Protein AF-A0A6P0WIL3-F1 (afdb_monomer)

Structure (mmCIF, N/CA/C/O backbone):
data_AF-A0A6P0WIL3-F1
#
_entry.id   AF-A0A6P0WIL3-F1
#
loop_
_atom_site.group_PDB
_atom_site.id
_atom_site.type_symbol
_atom_site.label_atom_id
_atom_site.label_alt_id
_atom_site.label_comp_id
_atom_site.label_asym_id
_atom_site.label_entity_id
_atom_site.label_seq_id
_atom_site.pdbx_PDB_ins_code
_atom_site.Cartn_x
_atom_site.Cartn_y
_atom_site.Cartn_z
_atom_site.occupancy
_atom_site.B_iso_or_equiv
_atom_site.auth_seq_id
_atom_site.auth_comp_id
_atom_site.auth_asym_id
_atom_site.auth_atom_id
_atom_site.pdbx_PDB_model_num
ATOM 1 N N . MET A 1 1 ? -18.091 24.463 -4.975 1.00 33.66 1 MET A N 1
ATOM 2 C CA . MET A 1 1 ? -17.588 23.407 -5.878 1.00 33.66 1 MET A CA 1
ATOM 3 C C . MET A 1 1 ? -17.953 22.054 -5.301 1.00 33.66 1 MET A C 1
ATOM 5 O O . MET A 1 1 ? -17.773 21.845 -4.109 1.00 33.66 1 MET A O 1
ATOM 9 N N . SER A 1 2 ? -18.572 21.225 -6.131 1.00 33.06 2 SER A N 1
ATOM 10 C CA . SER A 1 2 ? -19.393 20.068 -5.775 1.00 33.06 2 SER A CA 1
ATOM 11 C C . SER A 1 2 ? -18.601 18.898 -5.182 1.00 33.06 2 SER A C 1
ATOM 13 O O . SER A 1 2 ? -17.533 18.539 -5.663 1.00 33.06 2 SER A O 1
ATOM 15 N N . GLN A 1 3 ? -19.170 18.290 -4.142 1.00 38.00 3 GLN A N 1
ATOM 16 C CA . GLN A 1 3 ? -18.651 17.166 -3.350 1.00 38.00 3 GLN A CA 1
ATOM 17 C C . GLN A 1 3 ? -18.664 15.803 -4.082 1.00 38.00 3 GLN A C 1
ATOM 19 O O . GLN A 1 3 ? -18.885 14.773 -3.449 1.00 38.00 3 GLN A O 1
ATOM 24 N N . THR A 1 4 ? -18.458 15.744 -5.401 1.00 44.47 4 THR A N 1
ATOM 25 C CA . THR A 1 4 ? -18.748 14.501 -6.149 1.00 44.47 4 THR A CA 1
ATOM 26 C C . THR A 1 4 ? -17.803 14.117 -7.288 1.00 44.47 4 THR A C 1
ATOM 28 O O . THR A 1 4 ? -18.096 13.140 -7.966 1.00 44.47 4 THR A O 1
ATOM 31 N N . ASP A 1 5 ? -16.638 14.757 -7.440 1.00 42.62 5 ASP A N 1
ATOM 32 C CA . ASP A 1 5 ? -15.716 14.470 -8.562 1.00 42.62 5 ASP A CA 1
ATOM 33 C C . ASP A 1 5 ? -14.297 14.031 -8.169 1.00 42.62 5 ASP A C 1
ATOM 35 O O . ASP A 1 5 ? -13.318 14.283 -8.864 1.00 42.62 5 ASP A O 1
ATOM 39 N N . GLN A 1 6 ? -14.173 13.270 -7.085 1.00 45.28 6 GLN A N 1
ATOM 40 C CA . GLN A 1 6 ? -13.029 12.378 -6.906 1.00 45.28 6 GLN A CA 1
ATOM 41 C C . GLN A 1 6 ? -13.520 11.148 -6.165 1.00 45.28 6 GLN A C 1
ATOM 43 O O . GLN A 1 6 ? -13.701 11.150 -4.948 1.00 45.28 6 GLN A O 1
ATOM 48 N N . LYS A 1 7 ? -13.775 10.075 -6.913 1.00 49.78 7 LYS A N 1
ATOM 49 C CA . LYS A 1 7 ? -13.952 8.742 -6.346 1.00 49.78 7 LYS A CA 1
ATOM 50 C C . LYS A 1 7 ? -12.614 8.349 -5.716 1.00 49.78 7 LYS A C 1
ATOM 52 O O . LYS A 1 7 ? -11.802 7.690 -6.356 1.00 49.78 7 LYS A O 1
ATOM 57 N N . MET A 1 8 ? -12.360 8.820 -4.494 1.00 54.03 8 MET A N 1
ATOM 58 C CA . MET A 1 8 ? -11.256 8.359 -3.664 1.00 54.03 8 MET A CA 1
ATOM 59 C C . MET A 1 8 ? -11.429 6.848 -3.529 1.00 54.03 8 MET A C 1
ATOM 61 O O . MET A 1 8 ? -12.376 6.367 -2.908 1.00 54.03 8 MET A O 1
ATOM 65 N N . ILE A 1 9 ? -10.570 6.096 -4.217 1.00 72.56 9 ILE A N 1
ATOM 66 C CA . ILE A 1 9 ? -10.628 4.630 -4.272 1.00 72.56 9 ILE A CA 1
ATOM 67 C C . ILE A 1 9 ? -10.454 4.039 -2.867 1.00 72.56 9 ILE A C 1
ATOM 69 O O . ILE A 1 9 ? -11.018 2.984 -2.567 1.00 72.56 9 ILE A O 1
ATOM 73 N N . LEU A 1 10 ? -9.714 4.738 -1.999 1.00 75.19 10 LEU A N 1
ATOM 74 C CA . LEU A 1 10 ? -9.588 4.417 -0.586 1.00 75.19 10 LEU A CA 1
ATOM 75 C C . LEU A 1 10 ? -10.392 5.394 0.289 1.00 75.19 10 LEU A C 1
ATOM 77 O O . LEU A 1 10 ? -10.271 6.606 0.124 1.00 75.19 10 LEU A O 1
ATOM 81 N N . PRO A 1 11 ? -11.171 4.890 1.263 1.00 83.88 11 PRO A N 1
ATOM 82 C CA . PRO A 1 11 ? -11.823 5.742 2.250 1.00 83.88 11 PRO A CA 1
ATOM 83 C C . PRO A 1 11 ? -10.808 6.546 3.073 1.00 83.88 11 PRO A C 1
ATOM 85 O O . PRO A 1 11 ? -9.724 6.048 3.386 1.00 83.88 11 PRO A O 1
ATOM 88 N N . GLU A 1 12 ? -11.205 7.743 3.509 1.00 83.44 12 GLU A N 1
ATOM 89 C CA . GLU A 1 12 ? -10.357 8.698 4.242 1.00 83.44 12 GLU A CA 1
ATOM 90 C C . GLU A 1 12 ? -9.646 8.073 5.450 1.00 83.44 12 GLU A C 1
ATOM 92 O O . GLU A 1 12 ? -8.450 8.274 5.638 1.00 83.44 12 GLU A O 1
ATOM 97 N N . LEU A 1 13 ? -10.343 7.211 6.200 1.00 84.00 13 LEU A N 1
ATOM 98 C CA . LEU A 1 13 ? -9.773 6.478 7.333 1.00 84.00 13 LEU A CA 1
ATOM 99 C C . LEU A 1 13 ? -8.497 5.713 6.946 1.00 84.00 13 LEU A C 1
ATOM 101 O O . LEU A 1 13 ? -7.520 5.734 7.690 1.00 84.00 13 LEU A O 1
ATOM 105 N N . TYR A 1 14 ? -8.484 5.049 5.787 1.00 83.81 14 TYR A N 1
ATOM 106 C CA . TYR A 1 14 ? -7.301 4.327 5.321 1.00 83.81 14 TYR A CA 1
ATOM 107 C C . TYR A 1 14 ? -6.184 5.300 4.948 1.00 83.81 14 TYR A C 1
ATOM 109 O O . TYR A 1 14 ? -5.042 5.075 5.342 1.00 83.81 14 TYR A O 1
ATOM 117 N N . LEU A 1 15 ? -6.504 6.397 4.257 1.00 83.69 15 LEU A N 1
ATOM 118 C CA . LEU A 1 15 ? -5.524 7.406 3.848 1.00 83.69 15 LEU A CA 1
ATOM 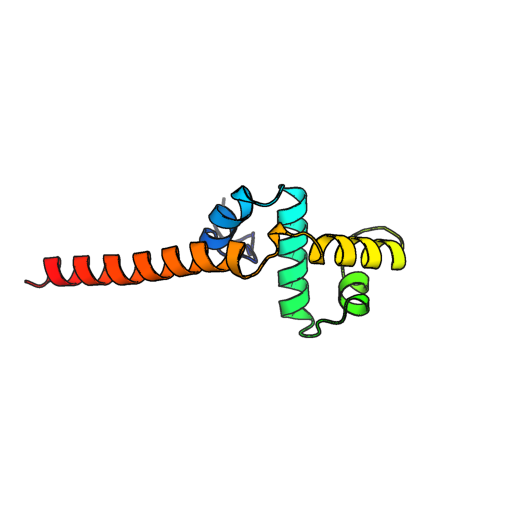119 C C . LEU A 1 15 ? -4.822 8.046 5.050 1.00 83.69 15 LEU A C 1
ATOM 121 O O . LEU A 1 15 ? -3.598 8.140 5.054 1.00 83.69 15 LEU A O 1
ATOM 125 N N . THR A 1 16 ? -5.560 8.393 6.110 1.00 85.25 16 THR A N 1
ATOM 126 C CA . THR A 1 16 ? -4.988 8.972 7.340 1.00 85.25 16 THR A CA 1
ATOM 127 C C . THR A 1 16 ? -4.014 8.025 8.048 1.00 85.25 16 THR A C 1
ATOM 129 O O . THR A 1 16 ? -3.066 8.463 8.702 1.00 85.25 16 THR A O 1
ATOM 132 N N . HIS A 1 17 ? -4.254 6.716 7.964 1.00 84.69 17 HIS A N 1
ATOM 133 C CA . HIS A 1 17 ? -3.363 5.718 8.548 1.00 84.69 17 HIS A CA 1
ATOM 134 C C . HIS A 1 17 ? -2.160 5.431 7.644 1.00 84.69 17 HIS A C 1
ATOM 136 O O . HIS A 1 17 ? -1.040 5.353 8.140 1.00 84.69 17 HIS A O 1
ATOM 142 N N . LEU A 1 18 ? -2.376 5.306 6.334 1.00 84.88 18 LEU A N 1
ATOM 143 C CA . LEU A 1 18 ? -1.341 4.970 5.357 1.00 84.88 18 LEU A CA 1
ATOM 144 C C . LEU A 1 18 ? -0.354 6.120 5.127 1.00 84.88 18 LEU A C 1
ATOM 146 O O . LEU A 1 18 ? 0.833 5.859 4.946 1.00 84.88 18 LEU A O 1
ATOM 150 N N . SER A 1 19 ? -0.789 7.380 5.216 1.00 85.94 19 SER A N 1
ATO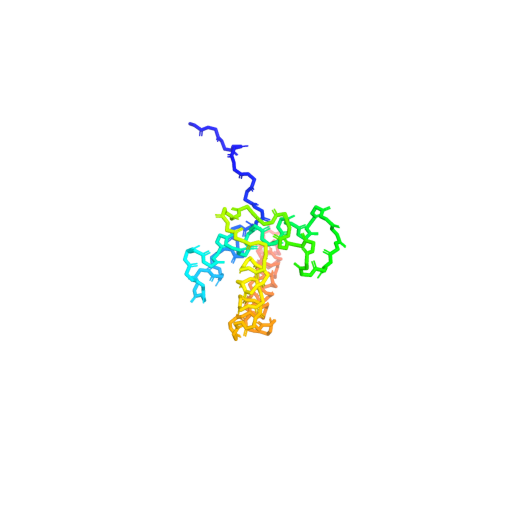M 151 C CA . SER A 1 19 ? 0.089 8.551 5.052 1.00 85.94 19 SER A CA 1
ATOM 152 C C . SER A 1 19 ? 1.213 8.653 6.082 1.00 85.94 19 SER A C 1
ATOM 154 O O . SER A 1 19 ? 2.188 9.362 5.864 1.00 85.94 19 SER A O 1
ATOM 156 N N . LYS A 1 20 ? 1.123 7.902 7.184 1.00 84.88 20 LYS A N 1
ATOM 157 C CA . LYS A 1 20 ? 2.190 7.794 8.189 1.00 84.88 20 LYS A CA 1
ATOM 158 C C . LYS A 1 20 ? 3.322 6.853 7.775 1.00 84.88 20 LYS A C 1
ATOM 160 O O . LYS A 1 20 ? 4.401 6.925 8.353 1.00 84.88 20 LYS A O 1
ATOM 165 N N . TYR A 1 21 ? 3.066 5.954 6.826 1.00 83.00 21 TYR A N 1
ATOM 166 C CA . TYR A 1 21 ? 3.988 4.884 6.432 1.00 83.00 21 TYR A CA 1
ATOM 167 C C . TYR A 1 21 ? 4.489 5.017 4.994 1.00 83.00 21 TYR A C 1
ATOM 169 O O . TYR A 1 21 ? 5.533 4.460 4.663 1.00 83.00 21 TYR A O 1
ATOM 177 N N . PHE A 1 22 ? 3.753 5.733 4.146 1.00 85.44 22 PHE A N 1
ATOM 178 C CA . PHE A 1 22 ? 4.039 5.870 2.725 1.00 85.44 22 PHE A CA 1
ATOM 179 C C . PHE A 1 22 ? 4.266 7.333 2.352 1.00 85.44 22 PHE A C 1
ATOM 181 O O . PHE A 1 22 ? 3.600 8.226 2.874 1.00 85.44 22 PHE A O 1
ATOM 188 N N . SER A 1 23 ? 5.169 7.575 1.401 1.00 87.31 23 SER A N 1
ATOM 189 C CA . SER A 1 23 ? 5.253 8.883 0.746 1.00 87.31 23 SER A CA 1
ATOM 190 C C . SER A 1 23 ? 4.051 9.117 -0.171 1.00 87.31 23 SER A C 1
ATOM 192 O O . SER A 1 23 ? 3.382 8.175 -0.592 1.00 87.31 23 SER A O 1
ATOM 194 N N . GLU A 1 24 ? 3.799 10.369 -0.547 1.00 85.62 24 GLU A N 1
ATOM 195 C CA . GLU A 1 24 ? 2.687 10.737 -1.433 1.00 85.62 24 GLU A CA 1
ATOM 196 C C . GLU A 1 24 ? 2.691 9.941 -2.753 1.00 85.62 24 GLU A C 1
ATOM 198 O O . GLU A 1 24 ? 1.688 9.342 -3.135 1.00 85.62 24 GLU A O 1
ATOM 203 N N . ALA A 1 25 ? 3.856 9.807 -3.395 1.00 86.38 25 ALA A N 1
ATOM 204 C CA . ALA A 1 25 ? 4.001 9.006 -4.613 1.00 86.38 25 ALA A CA 1
ATOM 205 C C . ALA A 1 25 ? 3.683 7.512 -4.393 1.00 86.38 25 ALA A C 1
ATOM 207 O O . ALA A 1 25 ? 3.140 6.838 -5.274 1.00 86.38 25 ALA A O 1
ATOM 208 N N . GLN A 1 26 ? 4.016 6.977 -3.217 1.00 86.94 26 GLN A N 1
ATOM 209 C CA . GLN A 1 26 ? 3.714 5.593 -2.862 1.00 86.94 26 GLN A CA 1
ATOM 210 C C . GLN A 1 26 ? 2.226 5.389 -2.560 1.00 86.94 26 GLN A C 1
ATOM 212 O O . GLN A 1 26 ? 1.683 4.350 -2.931 1.00 86.94 26 GLN A O 1
ATOM 217 N N . LEU A 1 27 ? 1.560 6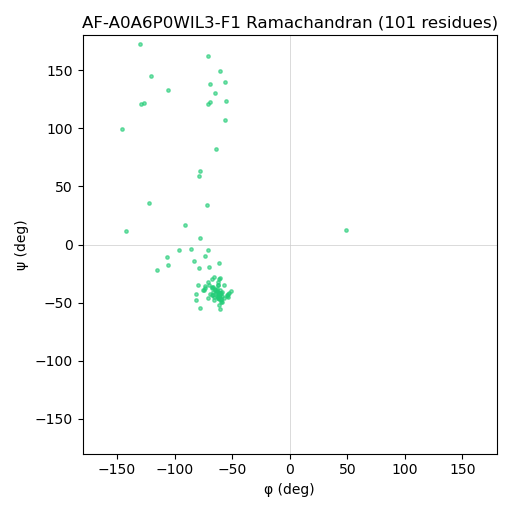.371 -1.946 1.00 87.44 27 LEU A N 1
ATOM 218 C CA . LEU A 1 27 ? 0.109 6.356 -1.747 1.00 87.44 27 LEU A CA 1
ATOM 219 C C . LEU A 1 27 ? -0.632 6.354 -3.082 1.00 87.44 27 LEU A C 1
ATOM 221 O O . LEU A 1 27 ? -1.492 5.505 -3.287 1.00 87.44 27 LEU A O 1
ATOM 225 N N . ILE A 1 28 ? -0.234 7.214 -4.022 1.00 87.31 28 ILE A N 1
ATOM 226 C CA . ILE A 1 28 ? -0.802 7.243 -5.379 1.00 87.31 28 ILE A CA 1
ATOM 227 C C . ILE A 1 28 ? -0.604 5.888 -6.070 1.00 87.31 28 ILE A C 1
ATOM 229 O O . ILE A 1 28 ? -1.526 5.330 -6.666 1.00 87.31 28 ILE A O 1
ATOM 233 N N . THR A 1 29 ? 0.594 5.310 -5.946 1.00 88.44 29 THR A N 1
ATOM 234 C CA . THR A 1 29 ? 0.886 3.972 -6.483 1.00 88.44 29 THR A CA 1
ATOM 235 C C . THR A 1 29 ? -0.032 2.911 -5.870 1.00 88.44 29 THR A C 1
ATOM 237 O O . THR A 1 29 ? -0.540 2.051 -6.592 1.00 88.44 29 THR A O 1
ATOM 240 N N . LEU A 1 30 ? -0.277 2.979 -4.558 1.00 88.25 30 LEU A N 1
ATOM 241 C CA . LEU A 1 30 ? -1.173 2.073 -3.844 1.00 88.25 30 LEU A CA 1
ATOM 242 C C . LEU A 1 30 ? -2.631 2.241 -4.287 1.00 88.25 30 LEU A C 1
ATOM 244 O O . LEU A 1 30 ? -3.297 1.241 -4.536 1.00 88.25 30 LEU A O 1
ATOM 248 N N . GLU A 1 31 ? -3.118 3.473 -4.421 1.00 87.88 31 GLU A N 1
ATOM 249 C CA . GLU A 1 31 ? -4.475 3.776 -4.887 1.00 87.88 31 GLU A CA 1
ATOM 250 C C . GLU A 1 31 ? -4.733 3.205 -6.280 1.00 87.88 31 GLU A C 1
ATOM 252 O O . GLU A 1 31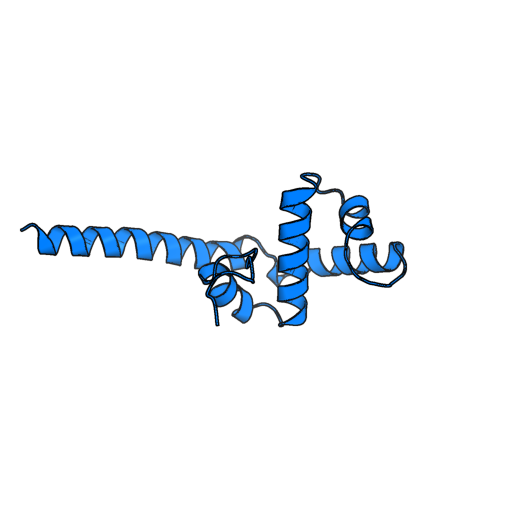 ? -5.708 2.477 -6.487 1.00 87.88 31 GLU A O 1
ATOM 257 N N . ILE A 1 32 ? -3.817 3.463 -7.217 1.00 87.62 32 ILE A N 1
ATOM 258 C CA . ILE A 1 32 ? -3.883 2.926 -8.579 1.00 87.62 32 ILE A CA 1
ATOM 259 C C . ILE A 1 32 ? -3.862 1.396 -8.542 1.00 87.62 32 ILE A C 1
ATOM 261 O O . ILE A 1 32 ? -4.614 0.745 -9.266 1.00 87.62 32 ILE A O 1
ATOM 265 N N . LEU A 1 33 ? -3.027 0.799 -7.690 1.00 87.12 33 LEU A N 1
ATOM 266 C CA . LEU A 1 33 ? -2.930 -0.652 -7.573 1.00 87.12 33 LEU A CA 1
ATOM 267 C C . LEU A 1 33 ? -4.214 -1.275 -7.006 1.00 87.12 33 LEU A C 1
ATOM 269 O O . LEU A 1 33 ? -4.688 -2.274 -7.547 1.00 87.12 33 LEU A O 1
ATOM 273 N N . VAL A 1 34 ? -4.811 -0.681 -5.969 1.00 87.12 34 VAL A N 1
ATOM 274 C CA . VAL A 1 34 ? -6.100 -1.117 -5.407 1.00 87.12 34 VAL A CA 1
ATOM 275 C C . VAL A 1 34 ? -7.205 -1.007 -6.455 1.00 87.12 34 VAL A C 1
ATOM 277 O O . VAL A 1 34 ? -7.984 -1.943 -6.626 1.00 87.12 34 VAL A O 1
ATOM 280 N N . TRP A 1 35 ? -7.236 0.085 -7.213 1.00 86.88 35 TRP A N 1
ATOM 281 C CA . TRP A 1 35 ? -8.193 0.278 -8.300 1.00 86.88 35 TRP A CA 1
ATOM 282 C C . TRP A 1 35 ? -8.039 -0.758 -9.418 1.00 86.88 35 TRP A C 1
ATOM 284 O O . TRP A 1 35 ? -9.018 -1.383 -9.831 1.00 86.88 35 TRP A O 1
ATOM 294 N N . LEU A 1 36 ? -6.806 -1.018 -9.861 1.00 85.81 36 LEU A N 1
ATOM 295 C CA . LEU A 1 36 ? -6.518 -2.048 -10.861 1.00 85.81 36 LEU A CA 1
ATOM 296 C C . LEU A 1 36 ? -6.935 -3.441 -10.378 1.00 85.81 36 LEU A C 1
ATOM 298 O O . LEU A 1 36 ? -7.482 -4.221 -11.159 1.00 85.81 36 LEU A O 1
ATOM 302 N N . LEU A 1 37 ? -6.718 -3.753 -9.098 1.00 86.06 37 LEU A N 1
ATOM 303 C CA . LEU A 1 37 ? -7.165 -5.010 -8.498 1.00 86.06 37 LEU A CA 1
ATOM 304 C C . LEU A 1 37 ? -8.695 -5.121 -8.478 1.00 86.06 37 LEU A C 1
ATOM 306 O O . LEU A 1 37 ? -9.226 -6.184 -8.803 1.00 86.06 37 LEU A O 1
ATOM 310 N N . GLN A 1 38 ? -9.399 -4.034 -8.148 1.00 84.31 38 GLN A N 1
ATOM 311 C CA . GLN A 1 38 ? -10.864 -3.989 -8.143 1.00 84.31 38 GLN A CA 1
ATOM 312 C C . GLN A 1 38 ? -11.455 -4.216 -9.544 1.00 84.31 38 GLN A C 1
ATOM 314 O O . GLN A 1 38 ? -12.450 -4.930 -9.673 1.00 84.31 38 GLN A O 1
ATOM 319 N N . ILE A 1 39 ? -10.837 -3.653 -10.588 1.00 85.62 39 ILE A N 1
ATOM 320 C CA . ILE A 1 39 ? -11.310 -3.777 -11.976 1.00 85.62 39 ILE A CA 1
ATOM 321 C C . ILE A 1 39 ? -10.955 -5.134 -12.578 1.00 85.62 39 ILE A C 1
ATOM 323 O O . ILE A 1 39 ? -11.824 -5.843 -13.082 1.00 85.62 39 ILE A O 1
ATOM 327 N N . HIS A 1 40 ? -9.673 -5.501 -12.554 1.00 81.06 40 HIS A N 1
ATOM 328 C CA . HIS A 1 40 ? -9.191 -6.650 -13.316 1.00 81.06 40 HIS A CA 1
ATOM 329 C C . HIS A 1 40 ? -9.406 -7.985 -12.597 1.00 81.06 40 HIS A C 1
ATOM 331 O O . HIS A 1 40 ? -9.267 -9.025 -13.240 1.00 81.06 40 HIS A O 1
ATOM 337 N N . LYS A 1 41 ? -9.714 -7.977 -11.285 1.00 77.31 41 LYS A N 1
ATOM 338 C CA . LYS A 1 41 ? -9.939 -9.156 -10.413 1.00 77.31 41 LYS A CA 1
ATOM 339 C C . LYS A 1 41 ? -8.853 -10.244 -10.500 1.00 77.31 41 LYS A C 1
ATOM 341 O O . LYS A 1 41 ? -9.032 -11.355 -10.008 1.00 77.31 41 LYS A O 1
ATOM 346 N N . GLN A 1 42 ? -7.716 -9.939 -11.123 1.00 76.81 42 GLN A N 1
ATOM 347 C CA . GLN A 1 42 ? -6.644 -10.868 -11.442 1.00 76.81 42 GLN A CA 1
ATOM 348 C C . GLN A 1 42 ? -5.324 -10.289 -10.942 1.00 76.81 42 GLN A C 1
ATOM 350 O O . GLN A 1 42 ? -4.889 -9.224 -11.371 1.00 76.81 42 GLN A O 1
ATOM 355 N N . ILE A 1 43 ? -4.659 -11.030 -10.060 1.00 77.69 43 ILE A N 1
ATOM 356 C CA . ILE A 1 43 ? -3.505 -10.556 -9.276 1.00 77.69 43 ILE A CA 1
ATOM 357 C C . ILE A 1 43 ? -2.170 -10.837 -10.005 1.00 77.69 43 ILE A C 1
ATOM 359 O O . ILE A 1 43 ? -1.092 -10.812 -9.422 1.00 77.69 43 ILE A O 1
ATOM 363 N N . LYS A 1 44 ? -2.204 -11.124 -11.315 1.00 86.75 44 LYS A N 1
ATOM 364 C CA . LYS A 1 44 ? -0.976 -11.368 -12.089 1.00 86.75 44 LYS A CA 1
ATOM 365 C C . LYS A 1 44 ? -0.217 -10.055 -12.272 1.00 86.75 44 LYS A C 1
ATOM 367 O O . LYS A 1 44 ? -0.743 -9.125 -12.886 1.00 86.75 44 LYS A O 1
ATOM 372 N N . ILE A 1 45 ? 1.026 -9.990 -11.794 1.00 85.19 45 ILE A N 1
ATOM 373 C CA . ILE A 1 45 ? 1.868 -8.782 -11.862 1.00 85.19 45 ILE A CA 1
ATOM 374 C C . ILE A 1 45 ? 2.039 -8.313 -13.310 1.00 85.19 45 ILE A C 1
ATOM 376 O O . ILE A 1 45 ? 2.057 -7.116 -13.571 1.00 85.19 45 ILE A O 1
ATOM 380 N N . GLU A 1 46 ? 2.107 -9.231 -14.273 1.00 86.50 46 GLU A N 1
ATOM 381 C CA . GLU A 1 46 ? 2.227 -8.910 -15.694 1.00 86.50 46 GLU A CA 1
ATOM 382 C C . GLU A 1 46 ? 1.010 -8.149 -16.215 1.00 86.50 46 GLU A C 1
ATOM 384 O O . GLU A 1 46 ? 1.168 -7.205 -16.989 1.00 86.50 46 GLU A O 1
ATOM 389 N N . ARG A 1 47 ? -0.190 -8.561 -15.784 1.00 85.94 47 ARG A N 1
ATOM 390 C CA . ARG A 1 47 ? -1.463 -7.923 -16.136 1.00 85.94 47 ARG A CA 1
ATOM 391 C C . ARG A 1 47 ? -1.574 -6.569 -15.446 1.00 85.94 47 ARG A C 1
ATOM 393 O O . ARG A 1 47 ? -1.881 -5.593 -16.119 1.00 85.94 47 ARG A O 1
ATOM 400 N N . LEU A 1 48 ? -1.255 -6.485 -14.155 1.00 86.56 48 LEU A N 1
ATOM 401 C CA . LEU A 1 48 ? -1.259 -5.216 -13.418 1.00 86.56 48 LEU A CA 1
ATOM 402 C C . LEU A 1 48 ? -0.281 -4.215 -14.041 1.00 86.56 48 LEU A C 1
ATOM 404 O O . LEU A 1 48 ? -0.659 -3.092 -14.345 1.00 86.56 48 LEU A O 1
ATOM 408 N N . ALA A 1 49 ? 0.944 -4.644 -14.343 1.00 87.62 49 ALA A N 1
ATOM 409 C CA . ALA A 1 49 ? 1.940 -3.806 -14.996 1.00 87.62 49 ALA A CA 1
ATOM 410 C C . ALA A 1 49 ? 1.551 -3.409 -16.425 1.00 87.62 49 ALA A C 1
ATOM 412 O O . ALA A 1 49 ? 1.999 -2.370 -16.894 1.00 87.62 49 ALA A O 1
ATOM 413 N N . ALA A 1 50 ? 0.759 -4.208 -17.146 1.00 87.12 50 ALA A N 1
ATOM 414 C CA . ALA A 1 50 ? 0.283 -3.834 -18.478 1.00 87.12 50 ALA A CA 1
ATOM 415 C C . ALA A 1 50 ? -0.699 -2.653 -18.427 1.00 87.12 50 ALA A C 1
ATOM 417 O O . ALA A 1 50 ? -0.620 -1.783 -19.287 1.00 87.12 50 ALA A O 1
ATOM 418 N N . HIS A 1 51 ? -1.549 -2.608 -17.398 1.00 87.06 51 HIS A N 1
ATOM 419 C CA . HIS A 1 51 ? -2.586 -1.586 -17.212 1.00 87.06 51 HIS A CA 1
ATOM 420 C C . HIS A 1 51 ? -2.155 -0.441 -16.285 1.00 87.06 51 HIS A C 1
ATOM 422 O O . HIS A 1 51 ? -2.894 0.521 -16.105 1.00 87.06 51 HIS A O 1
ATOM 428 N N . PHE A 1 52 ? -0.962 -0.529 -15.691 1.00 86.12 52 PHE A N 1
ATOM 429 C CA . PHE A 1 52 ? -0.439 0.521 -14.829 1.00 86.12 52 PHE A CA 1
ATOM 430 C C . PHE A 1 52 ? -0.104 1.777 -15.661 1.00 86.12 52 PHE A C 1
ATOM 432 O O . PHE A 1 52 ? 0.712 1.675 -16.587 1.00 86.12 52 PHE A O 1
ATOM 439 N N . PRO A 1 53 ? -0.697 2.947 -15.348 1.00 84.62 53 PRO A N 1
ATOM 440 C CA . PRO A 1 53 ? -0.632 4.166 -16.155 1.00 84.62 53 PRO A CA 1
ATOM 441 C C . PRO A 1 53 ? 0.708 4.893 -15.973 1.00 84.62 53 PRO A C 1
ATOM 443 O O . PRO A 1 53 ? 0.776 6.010 -15.472 1.00 84.62 53 PRO A O 1
ATOM 446 N N . LEU A 1 54 ? 1.803 4.239 -16.363 1.00 84.38 54 LEU A N 1
ATOM 447 C CA . LEU A 1 54 ? 3.152 4.794 -16.301 1.00 84.38 54 LEU A CA 1
ATOM 448 C C . LEU A 1 54 ? 3.815 4.683 -17.686 1.00 84.38 54 LEU A C 1
ATOM 450 O O . LEU A 1 54 ? 3.940 3.566 -18.212 1.00 84.38 54 LEU A O 1
ATOM 454 N N . PRO A 1 55 ? 4.255 5.797 -18.302 1.00 83.44 55 PRO A N 1
ATOM 455 C CA . PRO A 1 55 ? 4.775 5.819 -19.670 1.00 83.44 55 PRO A CA 1
ATOM 456 C C . PRO A 1 55 ? 6.229 5.323 -19.729 1.00 83.44 55 PRO A C 1
ATOM 458 O O . PRO A 1 55 ? 7.145 6.032 -20.127 1.00 83.44 55 PRO A O 1
ATOM 461 N N . ILE A 1 56 ? 6.465 4.086 -19.294 1.00 87.31 56 ILE A N 1
ATOM 462 C CA . ILE A 1 56 ? 7.779 3.434 -19.306 1.00 87.31 56 ILE A CA 1
ATOM 463 C C . ILE A 1 56 ? 7.684 2.040 -19.933 1.00 87.31 56 ILE A C 1
ATOM 465 O O . ILE A 1 56 ? 6.596 1.528 -20.194 1.00 87.31 56 ILE A O 1
ATOM 469 N N . LYS A 1 57 ? 8.828 1.383 -20.154 1.00 90.31 57 LYS A N 1
ATOM 470 C CA . LYS A 1 57 ? 8.857 0.004 -20.668 1.00 90.31 57 LYS A CA 1
ATOM 471 C C . LYS A 1 57 ? 8.054 -0.934 -19.757 1.00 90.31 57 LYS A C 1
ATOM 473 O O . LYS A 1 57 ? 8.149 -0.848 -18.531 1.00 90.31 57 LYS A O 1
ATOM 478 N N . SER A 1 58 ? 7.311 -1.866 -20.353 1.00 85.44 58 SER A N 1
ATOM 479 C CA . SER A 1 58 ? 6.468 -2.841 -19.639 1.00 85.44 58 SER 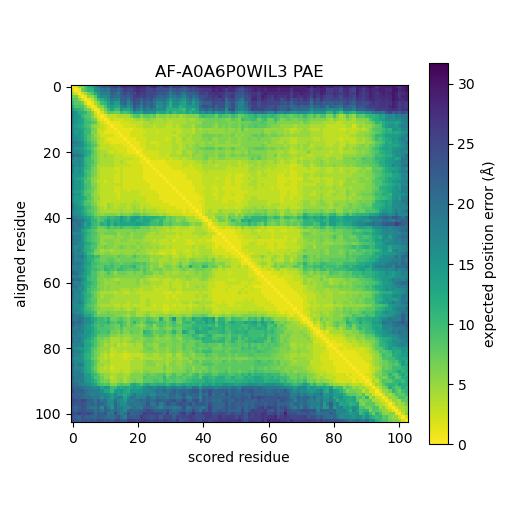A CA 1
ATOM 480 C C . SER A 1 58 ? 7.241 -3.620 -18.569 1.00 85.44 58 SER A C 1
ATOM 482 O O . SER A 1 58 ? 6.772 -3.786 -17.446 1.00 85.44 58 SER A O 1
ATOM 484 N N . GLU A 1 59 ? 8.463 -4.035 -18.887 1.00 88.25 59 GLU A N 1
ATOM 485 C CA . GLU A 1 59 ? 9.358 -4.721 -17.960 1.00 88.25 59 GLU A CA 1
ATOM 486 C C . GLU A 1 59 ? 9.785 -3.822 -16.786 1.00 88.25 59 GLU A C 1
ATOM 488 O O . GLU A 1 59 ? 9.825 -4.258 -15.636 1.00 88.25 59 GLU A O 1
ATOM 493 N N . SER A 1 60 ? 10.027 -2.534 -17.043 1.00 90.62 60 SER A N 1
ATOM 494 C CA . SER A 1 60 ? 10.327 -1.563 -15.990 1.00 90.62 60 SER A CA 1
ATOM 495 C C . SER A 1 60 ? 9.119 -1.308 -15.087 1.00 90.62 60 SER A C 1
ATOM 497 O O . SER A 1 60 ? 9.303 -1.226 -13.874 1.00 90.62 60 SER A O 1
ATOM 499 N N . ARG A 1 61 ? 7.888 -1.282 -15.626 1.00 90.94 61 ARG A N 1
ATOM 500 C CA . ARG A 1 61 ? 6.662 -1.240 -14.802 1.00 90.94 61 ARG A CA 1
ATOM 501 C C . ARG A 1 61 ? 6.537 -2.468 -13.909 1.00 90.94 61 ARG A C 1
ATOM 503 O O . ARG A 1 61 ? 6.245 -2.331 -12.726 1.00 90.94 61 ARG A O 1
ATOM 510 N N . ARG A 1 62 ? 6.813 -3.664 -14.443 1.00 89.88 62 ARG A N 1
ATOM 511 C CA . ARG A 1 62 ? 6.814 -4.908 -13.653 1.00 89.88 62 ARG A CA 1
ATOM 512 C C . ARG A 1 62 ? 7.821 -4.838 -12.513 1.00 89.88 62 ARG A C 1
ATOM 514 O O . ARG A 1 62 ? 7.445 -5.080 -11.373 1.00 89.88 62 ARG A O 1
ATOM 521 N N . ARG A 1 63 ? 9.068 -4.443 -12.798 1.00 91.00 63 ARG A N 1
ATOM 522 C CA . ARG A 1 63 ? 10.105 -4.261 -11.768 1.00 91.00 63 ARG A CA 1
ATOM 523 C C . ARG A 1 63 ? 9.698 -3.227 -10.721 1.00 91.00 63 ARG A C 1
ATOM 525 O O . ARG A 1 63 ? 9.944 -3.443 -9.540 1.00 91.00 63 ARG A O 1
ATOM 532 N N . HIS A 1 64 ? 9.076 -2.126 -11.138 1.00 88.75 64 HIS A N 1
ATOM 533 C CA . HIS A 1 64 ? 8.575 -1.098 -10.230 1.00 88.75 64 HIS A CA 1
ATOM 534 C C . HIS A 1 64 ? 7.513 -1.664 -9.277 1.00 88.75 64 HIS A C 1
ATOM 536 O O . HIS A 1 64 ? 7.689 -1.579 -8.065 1.00 88.75 64 HIS A O 1
ATOM 542 N N . LEU A 1 65 ? 6.483 -2.334 -9.806 1.00 89.00 65 LEU A N 1
ATOM 543 C CA . LEU A 1 65 ? 5.445 -2.973 -8.990 1.00 89.00 65 LEU A CA 1
ATOM 544 C C . LEU A 1 65 ? 6.011 -4.068 -8.080 1.00 89.00 65 LEU A C 1
ATOM 546 O O . LEU A 1 65 ? 5.649 -4.145 -6.914 1.00 89.00 65 LEU A O 1
ATOM 550 N N . GLN A 1 66 ? 6.936 -4.891 -8.574 1.00 90.44 66 GLN A N 1
ATOM 551 C CA . GLN A 1 66 ? 7.601 -5.907 -7.756 1.00 90.44 66 GLN A CA 1
ATOM 552 C C . GLN A 1 66 ? 8.387 -5.289 -6.601 1.00 90.44 66 GLN A C 1
ATOM 554 O O . GLN A 1 66 ? 8.319 -5.793 -5.484 1.00 90.44 66 GLN A O 1
ATOM 559 N N . ARG A 1 67 ? 9.138 -4.210 -6.853 1.00 89.62 67 ARG A N 1
ATOM 560 C CA . ARG A 1 67 ? 9.859 -3.480 -5.802 1.00 89.62 67 ARG A CA 1
ATOM 561 C C . ARG A 1 67 ? 8.883 -2.884 -4.799 1.00 89.62 67 ARG A C 1
ATOM 563 O O . ARG A 1 67 ? 9.107 -3.048 -3.609 1.00 89.62 67 ARG A O 1
ATOM 570 N N . PHE A 1 68 ? 7.797 -2.279 -5.278 1.00 88.25 68 PHE A N 1
ATOM 571 C CA . PHE A 1 68 ? 6.754 -1.693 -4.442 1.00 88.25 68 PHE A CA 1
ATOM 572 C C . PHE A 1 68 ? 6.092 -2.726 -3.518 1.00 88.25 68 PHE A C 1
ATOM 574 O O . PHE A 1 68 ? 6.003 -2.518 -2.314 1.00 88.25 68 PHE A O 1
ATOM 581 N N . LEU A 1 69 ? 5.702 -3.883 -4.055 1.00 85.44 69 LEU A N 1
ATOM 582 C CA . LEU A 1 69 ? 5.067 -4.955 -3.281 1.00 85.44 69 LEU A CA 1
ATOM 583 C C . LEU A 1 69 ? 6.021 -5.654 -2.298 1.00 85.44 69 LEU A C 1
ATOM 585 O O . LEU A 1 69 ? 5.562 -6.301 -1.363 1.00 85.44 69 LEU A O 1
ATOM 589 N N . LYS A 1 70 ? 7.339 -5.532 -2.495 1.00 87.50 70 LYS A N 1
ATOM 590 C CA . LYS A 1 70 ? 8.366 -6.052 -1.576 1.00 87.50 70 LYS A CA 1
ATOM 591 C C . LYS A 1 70 ? 8.711 -5.089 -0.437 1.00 87.50 70 LYS A C 1
ATOM 593 O O . LYS A 1 70 ? 9.532 -5.437 0.410 1.00 87.50 70 LYS A O 1
ATOM 598 N N . LEU A 1 71 ? 8.141 -3.885 -0.416 1.00 84.50 71 LEU A N 1
ATOM 599 C CA . LEU A 1 71 ? 8.423 -2.908 0.630 1.00 84.50 71 LEU A CA 1
ATOM 600 C C . LEU A 1 71 ? 7.931 -3.426 1.989 1.00 84.50 71 LEU A C 1
ATOM 602 O O . LEU A 1 71 ? 6.785 -3.846 2.130 1.00 84.50 71 LEU A O 1
ATOM 606 N N . GLN A 1 72 ? 8.796 -3.374 3.007 1.00 70.62 72 GLN A N 1
ATOM 607 C CA . GLN A 1 72 ? 8.519 -3.924 4.345 1.00 70.62 72 GLN A CA 1
ATOM 608 C C . GLN A 1 72 ? 7.304 -3.279 5.027 1.00 70.62 72 GLN A C 1
ATOM 610 O O . GLN A 1 72 ? 6.600 -3.920 5.806 1.00 70.62 72 GLN A O 1
ATOM 615 N N . PHE A 1 73 ? 7.025 -2.019 4.705 1.00 70.06 73 PHE A N 1
ATOM 616 C CA . PHE A 1 73 ? 5.882 -1.270 5.220 1.00 70.06 73 PHE A CA 1
ATOM 617 C C . PHE A 1 73 ? 4.544 -1.703 4.609 1.00 70.06 73 PHE A C 1
ATOM 619 O O . PHE A 1 73 ? 3.509 -1.362 5.164 1.00 70.06 73 PHE A O 1
ATOM 626 N N . LEU A 1 74 ? 4.545 -2.534 3.557 1.00 71.00 74 LEU A N 1
ATOM 627 C CA . LEU A 1 74 ? 3.345 -3.221 3.064 1.00 71.00 74 LEU A CA 1
ATOM 628 C C . LEU A 1 74 ? 2.957 -4.442 3.924 1.00 71.00 74 LEU A C 1
ATOM 630 O O . LEU A 1 74 ? 2.046 -5.190 3.565 1.00 71.00 74 LEU A O 1
ATOM 634 N N . SER A 1 75 ? 3.651 -4.668 5.049 1.00 77.62 75 SER A N 1
ATOM 635 C CA .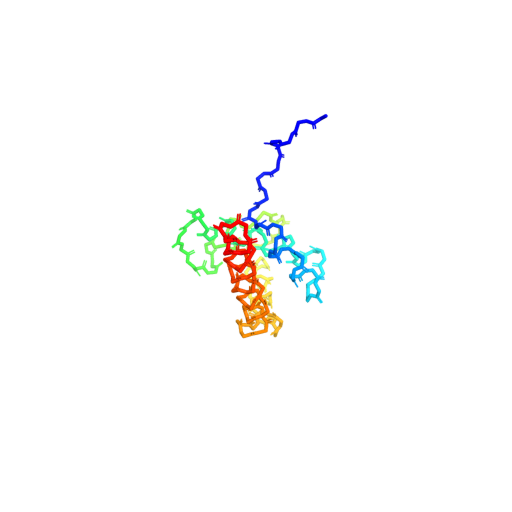 SER A 1 75 ? 3.333 -5.736 5.993 1.00 77.62 75 SER A CA 1
ATOM 636 C C . SER A 1 75 ? 1.884 -5.633 6.450 1.00 77.62 75 SER A C 1
ATOM 638 O O . SER A 1 75 ? 1.453 -4.622 7.017 1.00 77.62 75 SER A O 1
ATOM 640 N N . VAL A 1 76 ? 1.145 -6.723 6.235 1.00 72.56 76 VAL A N 1
ATOM 641 C CA . VAL A 1 76 ? -0.276 -6.814 6.570 1.00 72.56 76 VAL A CA 1
ATOM 642 C C . VAL A 1 76 ? -0.491 -6.459 8.042 1.00 72.56 76 VAL A C 1
ATOM 644 O O . VAL A 1 76 ? -1.363 -5.662 8.362 1.00 72.56 76 VAL A O 1
ATOM 647 N N . SER A 1 77 ? 0.352 -6.959 8.942 1.00 78.38 77 SER A N 1
ATOM 648 C CA . SER A 1 77 ? 0.219 -6.696 10.375 1.00 78.38 77 SER A CA 1
ATOM 649 C C . SER A 1 77 ? 0.416 -5.220 10.733 1.00 78.38 77 SER A C 1
ATOM 651 O O . SER A 1 77 ? -0.312 -4.696 11.571 1.00 78.38 77 SER A O 1
ATOM 653 N N . LEU A 1 78 ? 1.362 -4.526 10.090 1.00 77.06 78 LEU A N 1
ATOM 654 C CA . LEU A 1 78 ? 1.655 -3.122 10.404 1.00 77.06 78 LEU A CA 1
ATOM 655 C C . LEU A 1 78 ? 0.566 -2.175 9.891 1.00 77.06 78 LEU A C 1
ATOM 657 O O . LEU A 1 78 ? 0.218 -1.223 10.583 1.00 77.06 78 LEU A O 1
ATOM 661 N N . ILE A 1 79 ? 0.000 -2.456 8.715 1.00 78.94 79 ILE A N 1
ATOM 662 C CA . ILE A 1 79 ? -1.061 -1.628 8.128 1.00 78.94 79 ILE A CA 1
ATOM 663 C C . ILE A 1 79 ? -2.430 -1.969 8.722 1.00 78.94 79 ILE A C 1
ATOM 665 O O . ILE A 1 79 ? -3.189 -1.074 9.094 1.00 78.94 79 ILE A O 1
ATOM 669 N N . TRP A 1 80 ? -2.782 -3.255 8.804 1.00 81.62 80 TRP A N 1
ATOM 670 C CA . TRP A 1 80 ? -4.154 -3.657 9.115 1.00 81.62 80 TRP A CA 1
ATOM 671 C C . TRP A 1 80 ? -4.480 -3.587 10.602 1.00 81.62 80 TRP A C 1
ATOM 673 O O . TRP A 1 80 ? -5.607 -3.225 10.934 1.00 81.62 80 TRP A O 1
ATOM 683 N N . LEU A 1 81 ? -3.538 -3.874 11.510 1.00 85.44 81 LEU A N 1
ATOM 684 C CA . LEU A 1 81 ? -3.837 -3.857 12.948 1.00 85.44 81 LEU A CA 1
ATOM 685 C C . LEU A 1 81 ? -4.276 -2.467 13.453 1.00 85.44 81 LEU A C 1
ATOM 687 O O . LEU A 1 81 ? -5.311 -2.402 14.123 1.00 85.44 81 LEU A O 1
ATOM 691 N N . PRO A 1 82 ? -3.591 -1.350 13.121 1.00 84.94 82 PRO A N 1
ATOM 692 C CA . PRO A 1 82 ? -4.039 -0.017 13.524 1.00 84.94 82 PRO A CA 1
ATOM 693 C C . PRO A 1 82 ? -5.411 0.343 12.949 1.00 84.94 82 PRO A C 1
ATOM 695 O O . PRO A 1 82 ? -6.258 0.866 13.667 1.00 84.94 82 PRO A O 1
ATOM 698 N N . ILE A 1 83 ? -5.654 0.015 11.677 1.00 86.50 83 ILE A N 1
ATOM 699 C CA . ILE A 1 83 ? -6.907 0.322 10.978 1.00 86.50 83 ILE A CA 1
ATOM 700 C C . ILE A 1 83 ? -8.075 -0.458 11.591 1.00 86.50 83 ILE A C 1
ATOM 702 O O . ILE A 1 83 ? -9.109 0.124 11.922 1.00 86.50 83 ILE A O 1
ATOM 706 N N . ILE A 1 84 ? -7.901 -1.766 11.806 1.00 86.50 84 ILE A N 1
ATOM 707 C CA . ILE A 1 84 ? -8.904 -2.626 12.442 1.00 86.50 84 ILE A CA 1
ATOM 708 C C . ILE A 1 84 ? -9.187 -2.139 13.865 1.00 86.50 84 ILE A C 1
ATOM 710 O O . ILE A 1 84 ? -10.354 -2.021 14.239 1.00 86.50 84 ILE A O 1
ATOM 714 N N . LYS A 1 85 ? -8.150 -1.787 14.638 1.00 87.62 85 LYS A N 1
ATOM 715 C CA . LYS A 1 85 ? -8.311 -1.226 15.986 1.00 87.62 85 LYS A CA 1
ATOM 716 C C . LYS A 1 85 ? -9.164 0.043 15.962 1.00 87.62 85 LYS A C 1
ATOM 718 O O . LYS A 1 85 ? -10.099 0.146 16.751 1.00 87.62 85 LYS A O 1
ATOM 723 N N . THR A 1 86 ? -8.907 0.972 15.040 1.00 87.69 86 THR A N 1
ATOM 724 C CA . THR A 1 86 ? -9.712 2.196 14.882 1.00 87.69 86 THR A CA 1
ATOM 725 C C . THR A 1 86 ? -11.163 1.883 14.505 1.00 87.69 86 THR A C 1
ATOM 727 O O . THR A 1 86 ? -12.085 2.438 15.102 1.00 87.69 86 THR A O 1
ATOM 730 N N . ILE A 1 87 ? -11.398 0.963 13.562 1.00 87.69 87 ILE A N 1
ATOM 731 C CA . ILE A 1 87 ? -12.754 0.557 13.152 1.00 87.69 87 ILE A CA 1
ATOM 732 C C . ILE A 1 87 ? -13.522 -0.050 14.332 1.00 87.69 87 ILE A C 1
ATOM 734 O O . ILE A 1 87 ? -14.687 0.291 14.552 1.00 87.69 87 ILE A O 1
ATOM 738 N N . ILE A 1 88 ? -12.876 -0.932 15.097 1.00 88.44 88 ILE A N 1
ATOM 739 C CA . ILE A 1 88 ? -13.442 -1.552 16.298 1.00 88.44 88 ILE A CA 1
ATOM 740 C C . ILE A 1 88 ? -13.791 -0.464 17.319 1.00 88.44 88 ILE A C 1
ATOM 742 O O . ILE A 1 88 ? -14.957 -0.344 17.695 1.00 88.44 88 ILE A O 1
ATOM 746 N N . SER A 1 89 ? -12.834 0.385 17.702 1.00 87.06 89 SER A N 1
ATOM 747 C CA . SER A 1 89 ? -13.056 1.475 18.661 1.00 87.06 89 SER A CA 1
ATOM 748 C C . SER A 1 89 ? -14.213 2.391 18.251 1.00 87.06 89 SER A C 1
ATOM 750 O O . SER A 1 89 ? -15.078 2.691 19.073 1.00 87.06 89 SER A O 1
ATOM 752 N N . ASN A 1 90 ? -14.295 2.769 16.972 1.00 84.19 90 ASN A N 1
ATOM 753 C CA . ASN A 1 90 ? -15.374 3.612 16.454 1.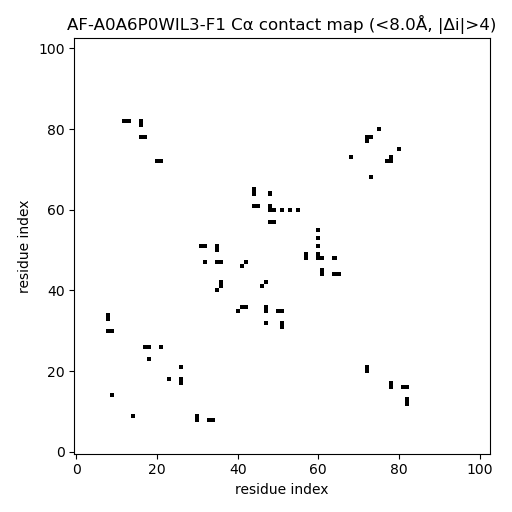00 84.19 90 ASN A CA 1
ATOM 754 C C . ASN A 1 90 ? -16.750 2.936 16.558 1.00 84.19 90 ASN A C 1
ATOM 756 O O . ASN A 1 90 ? -17.740 3.595 16.886 1.00 84.19 90 ASN A O 1
ATOM 760 N N . LYS A 1 91 ? -16.835 1.621 16.317 1.00 83.06 91 LYS A N 1
ATOM 761 C CA . LYS A 1 91 ? -18.089 0.864 16.465 1.00 83.06 91 LYS A CA 1
ATOM 762 C C . LYS A 1 91 ? -18.535 0.770 17.926 1.00 83.06 91 LYS A C 1
ATOM 764 O O . LYS A 1 91 ? -19.716 0.973 18.209 1.00 83.06 91 LYS A O 1
ATOM 769 N N . TYR A 1 92 ? -17.612 0.502 18.850 1.00 77.25 92 TYR A N 1
ATOM 770 C CA . TYR A 1 92 ? -17.939 0.338 20.271 1.00 77.25 92 TYR A CA 1
ATOM 771 C C . TYR A 1 92 ? -18.229 1.670 20.981 1.00 77.25 92 TYR A C 1
ATOM 773 O O . TYR A 1 92 ? -19.213 1.747 21.716 1.00 77.2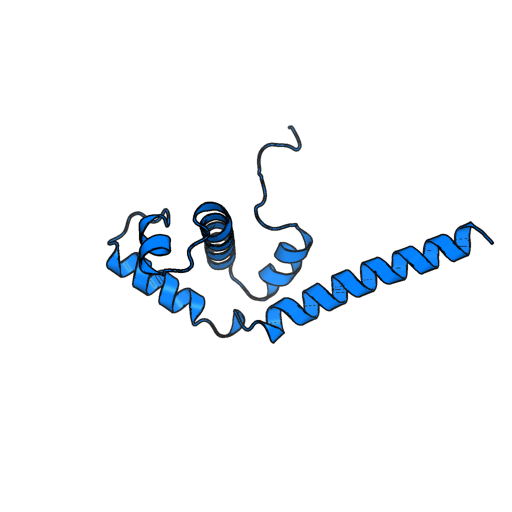5 92 TYR A O 1
ATOM 781 N N . GLN A 1 93 ? -17.501 2.755 20.684 1.00 66.50 93 GLN A N 1
ATOM 782 C CA . GLN A 1 93 ? -17.823 4.080 21.240 1.00 66.50 93 GLN A CA 1
ATOM 783 C C . GLN A 1 93 ? -19.205 4.587 20.813 1.00 66.50 93 GLN A C 1
ATOM 785 O O . GLN A 1 93 ? -19.905 5.242 21.589 1.00 66.50 93 GLN A O 1
ATOM 790 N N . LYS A 1 94 ? -19.635 4.273 19.585 1.00 61.72 94 LYS A N 1
ATOM 791 C CA . LYS A 1 94 ? -20.973 4.640 19.108 1.00 61.72 94 LYS A CA 1
ATOM 792 C C . LYS A 1 94 ? -22.069 3.899 19.880 1.00 61.72 94 LYS A C 1
ATOM 794 O O . LYS A 1 94 ? -23.096 4.500 20.179 1.00 61.72 94 LYS A O 1
ATOM 799 N N . LYS A 1 95 ? -21.841 2.634 20.250 1.00 60.94 95 LYS A N 1
ATOM 800 C CA . LYS A 1 95 ? -22.794 1.822 21.024 1.00 60.94 95 LYS A CA 1
ATOM 801 C C . LYS A 1 95 ? -22.985 2.356 22.449 1.00 60.94 95 LYS A C 1
ATOM 803 O O . LYS A 1 95 ? -24.116 2.439 22.916 1.00 60.94 95 LYS A O 1
ATOM 808 N N . GLU A 1 96 ? -21.913 2.791 23.107 1.00 59.38 96 GLU A N 1
ATOM 809 C CA . GLU A 1 96 ? -21.982 3.319 24.478 1.00 59.38 96 GLU A CA 1
ATOM 810 C C . GLU A 1 96 ? -22.681 4.690 24.560 1.00 59.38 96 GLU A C 1
ATOM 812 O O . GLU A 1 96 ? -23.440 4.954 25.492 1.00 59.38 96 GLU A O 1
ATOM 817 N N . ARG A 1 97 ? -22.515 5.547 23.541 1.00 58.69 97 ARG A N 1
ATOM 818 C CA . ARG A 1 97 ? -23.238 6.831 23.446 1.00 58.69 97 ARG A CA 1
ATOM 819 C C . ARG A 1 97 ? -24.742 6.670 23.213 1.00 58.69 97 ARG A C 1
ATOM 821 O O . ARG A 1 97 ? -25.501 7.544 23.615 1.00 58.69 97 ARG A O 1
ATOM 828 N N . LEU A 1 98 ? -25.168 5.594 22.550 1.00 59.44 98 LEU A N 1
ATOM 829 C CA . LEU A 1 98 ? -26.591 5.310 22.338 1.00 59.44 98 LEU A CA 1
ATOM 830 C C . LEU A 1 98 ? -27.253 4.815 23.625 1.00 59.44 98 LEU A C 1
ATOM 832 O O . LEU A 1 98 ? -28.352 5.256 23.937 1.00 59.44 98 LEU A O 1
ATOM 836 N N . TYR A 1 99 ? -26.562 3.982 24.407 1.00 54.06 99 TYR A N 1
ATOM 837 C CA . TYR A 1 99 ? -27.063 3.532 25.707 1.00 54.06 99 TYR A CA 1
ATOM 838 C C . TYR A 1 99 ? -27.278 4.706 26.677 1.00 54.06 99 TYR A C 1
ATOM 840 O O . TYR A 1 99 ? -28.337 4.815 27.279 1.00 54.06 99 TYR A O 1
ATOM 848 N N . LYS A 1 100 ? -26.330 5.654 26.742 1.00 57.78 100 LYS A N 1
ATOM 849 C CA . LYS A 1 100 ? -26.427 6.859 27.596 1.00 57.78 100 LYS A CA 1
ATOM 850 C C . LYS A 1 100 ? -27.462 7.902 27.143 1.00 57.78 100 LYS A C 1
ATOM 852 O O . LYS A 1 100 ? -27.595 8.929 27.792 1.00 57.78 100 LYS A O 1
ATOM 857 N N . ARG A 1 101 ? -28.122 7.705 25.998 1.00 51.72 101 ARG A N 1
ATOM 858 C CA . ARG A 1 101 ? -29.155 8.623 25.482 1.00 51.72 101 ARG A CA 1
ATOM 859 C C . ARG A 1 101 ? -30.572 8.070 25.650 1.00 51.72 101 ARG A C 1
ATOM 861 O O . ARG A 1 101 ? -31.523 8.829 25.521 1.00 51.72 101 ARG A O 1
ATOM 868 N N . VAL A 1 102 ? -30.707 6.762 25.870 1.00 57.06 102 VAL A N 1
ATOM 869 C CA . VAL A 1 102 ? -32.003 6.066 25.940 1.00 57.06 102 VAL A C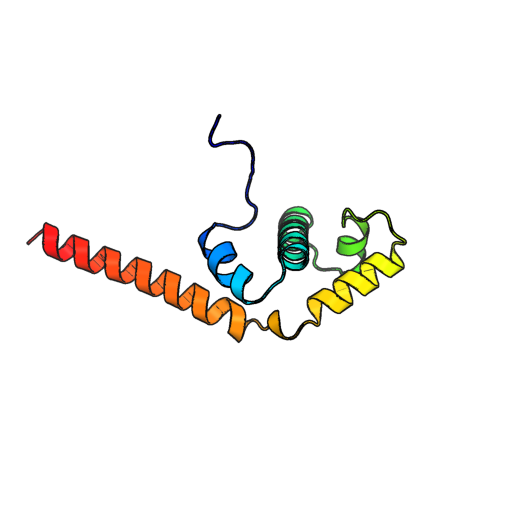A 1
ATOM 870 C C . VAL A 1 102 ? -32.375 5.678 27.381 1.00 57.06 102 VAL A C 1
ATOM 872 O O . VAL A 1 102 ? -33.521 5.309 27.615 1.00 57.06 102 VAL A O 1
ATOM 875 N N . GLY A 1 103 ? -31.450 5.786 28.339 1.00 47.88 103 GLY A N 1
ATOM 876 C CA . GLY A 1 103 ? -31.729 5.701 29.779 1.00 47.88 103 GLY A CA 1
ATOM 877 C C . GLY A 1 103 ? -31.545 7.054 30.436 1.00 47.88 103 GLY A C 1
ATOM 878 O O . GLY A 1 103 ? -32.408 7.411 31.262 1.00 47.88 103 GLY A O 1
#

Radius of gyration: 17.93 Å; Cα contacts (8 Å, |Δi|>4): 47; chains: 1; bounding box: 42×35×50 Å

Foldseek 3Di:
DDPPPDPQLDDPLLVVLCVVLDDPVLVVVVSLQSVLCVPVVDPPLLSSLVPRPDPDDSVVSSVVVVVSCPDPSVPCCNRPVVSVVVVVVVVVVVVVVVVVVVD

Sequence (103 aa):
MSQTDQKMILPELYLTHLSKYFSEAQLITLEILVWLLQIHKQIKIERLAAHFPLPIKSESRRRHLQRFLKLQFLSVSLIWLPIIKTIISNKYQKKERLYKRVG

Secondary structure (DSSP, 8-state):
--TTS---SS-HHHHHHHTTTS-HHHHHHHHHHHHHHHHH----HHHHHHHS--SS-HHHHHHHHHHHHT-GGG-HHHHHHHHHHHHHHHHHHHHHHHHHHH-

pLDDT: mean 78.43, std 14.17, range [33.06, 91.0]

Mean predicted aligned error: 9.22 Å

Solvent-accessible surface area (backbone atoms only — not comparable to full-atom values): 6325 Å² total; per-residue (Å²): 136,78,97,79,86,70,85,63,82,60,58,66,74,56,51,70,58,46,60,78,75,40,54,72,72,53,47,54,52,48,46,53,49,53,50,50,42,70,72,65,74,55,90,48,60,70,61,49,25,68,70,46,97,58,103,61,57,58,68,56,39,35,51,49,52,54,54,60,71,64,39,75,76,70,36,63,68,74,54,45,52,61,52,51,51,50,55,50,50,58,55,54,55,53,52,56,57,50,55,73,71,78,113